Protein AF-A0A534NRK2-F1 (afdb_monomer_lite)

pLDDT: mean 84.27, std 19.57, range [35.06, 98.38]

Foldseek 3Di:
DPPDDDDDDDPDPPPPPPDPDPPDPDDDQDAAEFEDDPQFGWDADVLDPVRTDGDGNQVVVVVVVVVVVPRPHHHYHDVCVVVVHDGPCVSVVD

Secondary structure (DSSP, 8-state):
--TT-------------------S--PPPP--EEEEETTEEEEEETTEEEEEEEEES-HHHHHHHHHHTT-S--EEEEHHHHTTS---HHHHT-

Radius of gyration: 20.59 Å; chains: 1; bounding box: 37×54×33 Å

Sequence (94 aa):
MPPGEERAGRRGVAQEVSGPAWSGRVIPLLYPAIDLLEGRAVRLHKGDRQSARMYSEDPAAQARAFVQQGAQALHVVDLDAAFGGRRQIDLIGR

Structure (mmCIF, N/CA/C/O backbone):
data_AF-A0A534NRK2-F1
#
_entry.id   AF-A0A534NRK2-F1
#
loop_
_atom_site.group_PDB
_atom_site.id
_atom_site.type_symbol
_atom_site.label_atom_id
_atom_site.label_alt_id
_atom_site.label_comp_id
_atom_site.label_asym_id
_atom_site.label_entity_id
_atom_site.label_seq_id
_atom_site.pdbx_PDB_ins_code
_atom_site.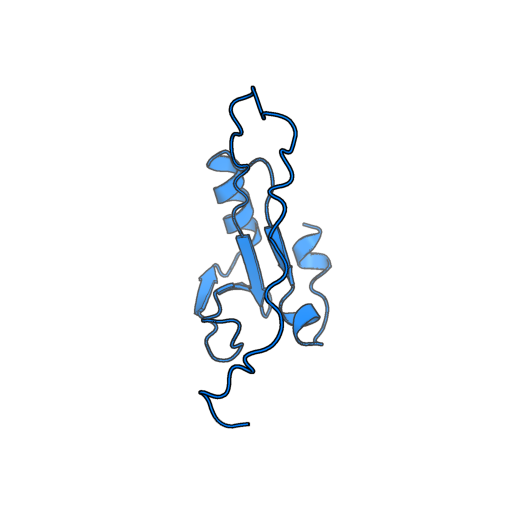Cartn_x
_atom_site.Cartn_y
_atom_site.Cartn_z
_atom_site.occupancy
_atom_site.B_iso_or_equiv
_atom_site.auth_seq_id
_atom_site.auth_comp_id
_atom_site.auth_asym_id
_atom_site.auth_atom_id
_atom_site.pdbx_PDB_model_num
ATOM 1 N N . MET A 1 1 ? 22.233 23.374 -15.656 1.00 39.84 1 MET A N 1
ATOM 2 C CA . MET A 1 1 ? 22.495 24.169 -14.442 1.00 39.84 1 MET A CA 1
ATOM 3 C C . MET A 1 1 ? 23.004 23.228 -13.365 1.00 39.84 1 MET A C 1
ATOM 5 O O . MET A 1 1 ? 22.295 22.269 -13.076 1.00 39.84 1 MET A O 1
ATOM 9 N N . PRO A 1 2 ? 24.232 23.413 -12.859 1.00 35.06 2 PRO A N 1
ATOM 10 C CA . PRO A 1 2 ? 24.731 22.659 -11.715 1.00 35.06 2 PRO A CA 1
ATOM 11 C C . PRO A 1 2 ? 24.020 23.102 -10.417 1.00 35.06 2 PRO A C 1
ATOM 13 O O . PRO A 1 2 ? 23.351 24.140 -10.408 1.00 35.06 2 PRO A O 1
ATOM 16 N N . PRO A 1 3 ? 24.129 22.332 -9.322 1.00 38.56 3 PRO A N 1
ATOM 17 C CA . PRO A 1 3 ? 23.536 22.696 -8.039 1.00 38.56 3 PRO A CA 1
ATOM 18 C C . PRO A 1 3 ? 24.232 23.957 -7.505 1.00 38.56 3 PRO A C 1
ATOM 20 O O . PRO A 1 3 ? 25.443 23.931 -7.297 1.00 38.56 3 PRO A O 1
ATOM 23 N N . GLY A 1 4 ? 23.490 25.052 -7.306 1.00 56.78 4 GLY A N 1
ATOM 24 C CA . GLY A 1 4 ? 24.019 26.285 -6.699 1.00 56.78 4 GLY A CA 1
ATOM 25 C C . GLY A 1 4 ? 23.681 27.610 -7.392 1.00 56.78 4 GLY A C 1
ATOM 26 O O . GLY A 1 4 ? 24.117 28.649 -6.911 1.00 56.78 4 GLY A O 1
ATOM 27 N N . GLU A 1 5 ? 22.905 27.622 -8.478 1.00 47.62 5 GLU A N 1
ATOM 28 C CA . GLU A 1 5 ? 22.525 28.872 -9.157 1.00 47.62 5 GLU A CA 1
ATOM 29 C C . GLU A 1 5 ? 21.054 29.231 -8.887 1.00 47.62 5 GLU A C 1
ATOM 31 O O . GLU A 1 5 ? 20.160 28.935 -9.681 1.00 47.62 5 GLU A O 1
ATOM 36 N N . GLU A 1 6 ? 20.789 29.863 -7.741 1.00 48.41 6 GLU A N 1
ATOM 37 C CA . GLU A 1 6 ? 19.505 30.518 -7.482 1.00 48.41 6 GLU A CA 1
ATOM 38 C C . GLU A 1 6 ? 19.563 31.954 -8.022 1.00 48.41 6 GLU A C 1
ATOM 40 O O . GLU A 1 6 ? 20.386 32.775 -7.611 1.00 48.41 6 GLU A O 1
ATOM 45 N N . ARG A 1 7 ? 18.710 32.261 -9.005 1.00 50.88 7 ARG A N 1
ATOM 46 C CA . ARG A 1 7 ? 18.642 33.593 -9.615 1.00 50.88 7 ARG A CA 1
ATOM 47 C C . ARG A 1 7 ? 18.043 34.584 -8.620 1.00 50.88 7 ARG A C 1
ATOM 49 O O . ARG A 1 7 ? 16.841 34.572 -8.369 1.00 50.88 7 ARG A O 1
ATOM 56 N N . ALA A 1 8 ? 18.871 35.501 -8.130 1.00 51.38 8 ALA A N 1
ATOM 57 C CA . ALA A 1 8 ? 18.413 36.706 -7.453 1.00 51.38 8 ALA A CA 1
ATOM 58 C C . ALA A 1 8 ? 17.499 37.510 -8.395 1.00 51.38 8 ALA A C 1
ATOM 60 O O . ALA A 1 8 ? 17.956 38.051 -9.403 1.00 51.38 8 ALA A O 1
ATOM 61 N N . GLY A 1 9 ? 16.200 37.588 -8.094 1.00 49.00 9 GLY A N 1
ATOM 62 C CA . GLY A 1 9 ? 15.298 38.355 -8.951 1.00 49.00 9 GLY A CA 1
ATOM 63 C C . GLY A 1 9 ? 13.817 38.263 -8.624 1.00 49.00 9 GLY A C 1
ATOM 64 O O . GLY A 1 9 ? 13.070 37.689 -9.409 1.00 49.00 9 GLY A O 1
ATOM 65 N N . ARG A 1 10 ? 13.409 38.892 -7.511 1.00 49.34 10 ARG A N 1
ATOM 66 C CA . ARG A 1 10 ? 12.231 39.780 -7.351 1.00 49.34 10 ARG A CA 1
ATOM 67 C C . ARG A 1 10 ? 11.857 39.848 -5.870 1.00 49.34 10 ARG A C 1
ATOM 69 O O . ARG A 1 10 ? 11.225 38.944 -5.338 1.00 49.34 10 ARG A O 1
ATOM 76 N N . ARG A 1 11 ? 12.218 40.952 -5.204 1.00 47.78 11 ARG A N 1
ATOM 77 C CA . ARG A 1 11 ? 11.623 41.334 -3.914 1.00 47.78 11 ARG A CA 1
ATOM 78 C C . ARG A 1 11 ? 10.168 41.735 -4.165 1.00 47.78 11 ARG A C 1
ATOM 80 O O . ARG A 1 11 ? 9.868 42.910 -4.338 1.00 47.78 11 ARG A O 1
ATOM 87 N N . GLY A 1 12 ? 9.289 40.742 -4.261 1.00 43.06 12 GLY A N 1
ATOM 88 C CA . GLY A 1 12 ? 7.865 40.933 -4.040 1.00 43.06 12 GLY A CA 1
ATOM 89 C C . GLY A 1 12 ? 7.651 41.038 -2.538 1.00 43.06 12 GLY A C 1
ATOM 90 O O . GLY A 1 12 ? 8.080 40.158 -1.797 1.00 43.06 12 GLY A O 1
ATOM 91 N N . VAL A 1 13 ? 7.047 42.132 -2.085 1.00 50.34 13 VAL A N 1
ATOM 92 C CA . VAL A 1 13 ? 6.532 42.242 -0.720 1.00 50.34 13 VAL A CA 1
ATOM 93 C C . VAL A 1 13 ? 5.538 41.095 -0.552 1.00 50.34 13 VAL A C 1
ATOM 95 O O . VAL A 1 13 ? 4.500 41.089 -1.212 1.00 50.34 13 VAL A O 1
ATOM 98 N N . ALA A 1 14 ? 5.882 40.092 0.256 1.00 49.25 14 ALA A N 1
ATOM 99 C CA . ALA A 1 14 ? 4.937 39.061 0.646 1.00 49.25 14 ALA A CA 1
ATOM 100 C C . ALA A 1 14 ? 3.854 39.757 1.474 1.00 49.25 14 ALA A C 1
ATOM 102 O O . ALA A 1 14 ? 4.064 40.084 2.638 1.00 49.25 14 ALA A O 1
ATOM 103 N N . GLN A 1 15 ? 2.727 40.072 0.840 1.00 52.50 15 GLN A N 1
ATOM 104 C CA . GLN A 1 15 ? 1.530 40.436 1.575 1.00 52.50 15 GLN A CA 1
ATOM 105 C C . GLN A 1 15 ? 1.068 39.170 2.288 1.00 52.50 15 GLN A C 1
ATOM 107 O O . GLN A 1 15 ? 0.656 38.201 1.651 1.00 52.50 15 GLN A O 1
ATOM 112 N N . GLU A 1 16 ? 1.212 39.167 3.608 1.00 51.47 16 GLU A N 1
ATOM 113 C CA . GLU A 1 16 ? 0.624 38.159 4.474 1.00 51.47 16 GLU A CA 1
ATOM 114 C C . GLU A 1 16 ? -0.894 38.235 4.297 1.00 51.47 16 GLU A C 1
ATOM 116 O O . GLU A 1 16 ? -1.560 39.151 4.778 1.00 51.47 16 GLU A O 1
ATOM 121 N N . VAL A 1 17 ? -1.437 37.306 3.512 1.00 59.22 17 VAL A N 1
ATOM 122 C CA . VAL A 1 17 ? -2.879 37.110 3.421 1.00 59.22 17 VAL A CA 1
ATOM 123 C C . VAL A 1 17 ? -3.332 36.532 4.754 1.00 59.22 17 VAL A C 1
ATOM 125 O O . VAL A 1 17 ? -3.146 35.348 5.031 1.00 59.22 17 VAL A O 1
ATOM 128 N N . SER A 1 18 ? -3.912 37.385 5.595 1.00 56.41 18 SER A N 1
ATOM 129 C CA . SER A 1 18 ? -4.634 36.985 6.796 1.00 56.41 18 SER A CA 1
ATOM 130 C C . SER A 1 18 ? -5.859 36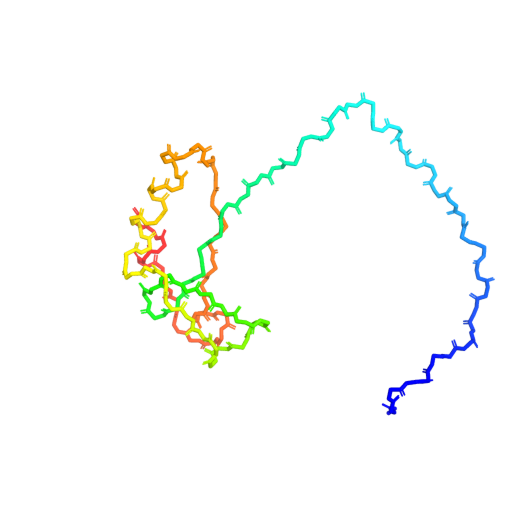.163 6.384 1.00 56.41 18 SER A C 1
ATOM 132 O O . SER A 1 18 ? -6.958 36.672 6.173 1.00 56.41 18 SER A O 1
ATOM 134 N N . GLY A 1 19 ? -5.647 34.857 6.207 1.00 61.78 19 GLY A N 1
ATOM 135 C CA . GLY A 1 19 ? -6.725 33.887 6.068 1.00 61.78 19 GLY A CA 1
ATOM 136 C C . GLY A 1 19 ? -7.593 33.867 7.332 1.00 61.78 19 GLY A C 1
ATOM 137 O O . GLY A 1 19 ? -7.131 34.281 8.399 1.00 61.78 19 GLY A O 1
ATOM 138 N N . PRO A 1 20 ? -8.854 33.408 7.240 1.00 54.69 20 PRO A N 1
ATOM 139 C CA . PRO A 1 20 ? -9.751 33.387 8.387 1.00 54.69 20 PRO A CA 1
ATOM 140 C C . PRO A 1 20 ? -9.093 32.631 9.543 1.00 54.69 20 PRO A C 1
ATOM 142 O O . PRO A 1 20 ? -8.532 31.554 9.346 1.00 54.69 20 PRO A O 1
ATOM 145 N N . ALA A 1 21 ? -9.146 33.210 10.744 1.00 62.53 21 ALA A N 1
ATOM 146 C CA . ALA A 1 21 ? -8.687 32.558 11.959 1.00 62.53 21 ALA A CA 1
ATOM 147 C C . ALA A 1 21 ? -9.451 31.237 12.111 1.00 62.53 21 ALA A C 1
ATOM 149 O O . ALA A 1 21 ? -10.654 31.234 12.373 1.00 62.53 21 ALA A O 1
ATOM 150 N N . TRP A 1 22 ? -8.762 30.114 11.904 1.00 64.31 22 TRP A N 1
ATOM 151 C CA . TRP A 1 22 ? -9.302 28.783 12.154 1.00 64.31 22 TRP A CA 1
ATOM 152 C C . TRP A 1 22 ? -9.505 28.659 13.669 1.00 64.31 22 TRP A C 1
ATOM 154 O O . TRP A 1 22 ? -8.605 28.266 14.401 1.00 64.31 22 TRP A O 1
ATOM 164 N N . SER A 1 23 ? -10.675 29.074 14.158 1.00 67.06 23 SER A N 1
ATOM 165 C CA . SER A 1 23 ? -11.029 29.086 15.585 1.00 67.06 23 SER A CA 1
ATOM 166 C C . SER A 1 23 ? -11.438 27.707 16.118 1.00 67.06 23 SER A C 1
ATOM 168 O O . SER A 1 23 ? -11.719 27.556 17.305 1.00 67.06 23 SER A O 1
ATOM 170 N N . GLY A 1 24 ? -11.451 26.687 15.258 1.00 72.06 24 GLY A N 1
ATOM 171 C CA . GLY A 1 24 ? -11.660 25.292 15.627 1.00 72.06 24 GLY A CA 1
ATOM 172 C C . GLY A 1 24 ? -10.341 24.531 15.726 1.00 72.06 24 GLY A C 1
ATOM 173 O O . GLY A 1 24 ? -9.422 24.743 14.936 1.00 72.06 24 GLY A O 1
ATOM 174 N N . ARG A 1 25 ? -10.258 23.589 16.670 1.00 79.31 25 ARG A N 1
ATOM 175 C CA . ARG A 1 25 ? -9.162 22.615 16.725 1.00 79.31 25 ARG A CA 1
ATOM 176 C C . ARG A 1 25 ? -9.162 21.805 15.425 1.00 79.31 25 ARG A C 1
ATOM 178 O O . ARG A 1 25 ? -10.017 20.943 15.241 1.00 79.31 25 ARG A O 1
ATOM 185 N N . VAL A 1 26 ? -8.205 22.065 14.537 1.00 81.00 26 VAL A N 1
ATOM 186 C CA . VAL A 1 26 ? -7.959 21.208 13.372 1.00 81.00 26 VAL A CA 1
ATOM 187 C C . VAL A 1 26 ? -7.373 19.900 13.887 1.00 81.00 26 VAL A C 1
ATOM 189 O O . VAL A 1 26 ? -6.261 19.872 14.413 1.00 81.00 26 VAL A O 1
ATOM 192 N N . ILE A 1 27 ? -8.140 18.818 13.780 1.00 84.12 27 ILE A N 1
ATOM 193 C CA . ILE A 1 27 ? -7.645 17.473 14.065 1.00 84.12 27 ILE A CA 1
ATOM 194 C C . ILE A 1 27 ? -7.238 16.848 12.725 1.00 84.12 27 ILE A C 1
ATOM 196 O O . ILE A 1 27 ? -8.077 16.779 11.824 1.00 84.12 27 ILE A O 1
ATOM 200 N N . PRO A 1 28 ? -5.973 16.421 12.555 1.00 85.50 28 PRO A N 1
ATOM 201 C CA . PRO A 1 28 ? -5.542 15.772 11.325 1.00 85.50 28 PRO A CA 1
ATOM 202 C C . PRO A 1 28 ? -6.247 14.422 11.157 1.00 85.50 28 PRO A C 1
ATOM 204 O O . PRO A 1 28 ? -6.331 13.631 12.096 1.00 85.50 28 PRO A O 1
ATOM 207 N N . LEU A 1 29 ? -6.721 14.149 9.941 1.00 89.69 29 LEU A N 1
ATOM 208 C CA . LEU A 1 29 ? -7.211 12.828 9.554 1.00 89.69 29 LEU A CA 1
ATOM 209 C C . LEU A 1 29 ? -6.016 11.947 9.180 1.00 89.69 29 LEU A C 1
ATOM 211 O O . LEU A 1 29 ? -5.202 12.325 8.336 1.00 89.69 29 LEU A O 1
ATOM 215 N N . LEU A 1 30 ? -5.902 10.783 9.821 1.00 91.31 30 LEU A N 1
ATOM 216 C CA . LEU A 1 30 ? -4.856 9.803 9.538 1.00 91.31 30 LEU A CA 1
ATOM 217 C C . LEU A 1 30 ? -5.400 8.709 8.618 1.00 91.31 30 LEU A C 1
ATOM 219 O O . LEU A 1 30 ? -6.409 8.078 8.924 1.00 91.31 30 LEU A O 1
ATOM 223 N N . TYR A 1 31 ? -4.670 8.450 7.534 1.00 96.19 31 TYR A N 1
ATOM 224 C CA . TYR A 1 31 ? -4.972 7.392 6.574 1.00 96.19 31 TYR A CA 1
ATOM 225 C C . TYR A 1 31 ? -3.789 6.425 6.497 1.00 96.19 31 TYR A C 1
ATOM 227 O O . TYR A 1 31 ? -2.759 6.770 5.911 1.00 96.19 31 TYR A O 1
ATOM 235 N N . PRO A 1 32 ? -3.891 5.222 7.086 1.00 96.75 32 PRO A N 1
ATOM 236 C CA . PRO A 1 32 ? -2.905 4.178 6.856 1.00 96.75 32 PRO A CA 1
ATOM 237 C C . PRO A 1 32 ? -2.806 3.862 5.362 1.00 96.75 32 PRO A C 1
ATOM 239 O O . PRO A 1 32 ? -3.822 3.799 4.665 1.00 96.75 32 PRO A O 1
ATOM 242 N N . ALA A 1 33 ? -1.578 3.679 4.880 1.00 97.38 33 ALA A N 1
ATOM 243 C CA . ALA A 1 33 ? -1.305 3.453 3.467 1.00 97.38 33 ALA A CA 1
ATOM 244 C C . ALA A 1 33 ? -0.956 1.989 3.179 1.00 97.38 33 ALA A C 1
ATOM 246 O O . ALA A 1 33 ? -0.178 1.383 3.922 1.00 97.38 33 ALA A O 1
ATOM 247 N N . ILE A 1 34 ? -1.497 1.454 2.085 1.00 98.12 34 ILE A N 1
ATOM 248 C CA . ILE A 1 34 ? -1.127 0.154 1.517 1.00 98.12 34 ILE A CA 1
ATOM 249 C C . ILE A 1 34 ? -0.714 0.383 0.063 1.00 98.12 34 ILE A C 1
ATOM 251 O O . ILE A 1 34 ? -1.552 0.677 -0.789 1.00 98.12 34 ILE A O 1
ATOM 255 N N . ASP A 1 35 ? 0.579 0.223 -0.210 1.00 98.25 35 ASP A N 1
ATOM 256 C CA . ASP A 1 35 ? 1.123 0.281 -1.564 1.00 98.25 35 ASP A CA 1
ATOM 257 C C . ASP A 1 35 ? 1.142 -1.147 -2.143 1.00 98.25 35 ASP A C 1
ATOM 259 O O . ASP A 1 35 ? 1.757 -2.046 -1.564 1.00 98.25 35 ASP A O 1
ATOM 263 N N . LE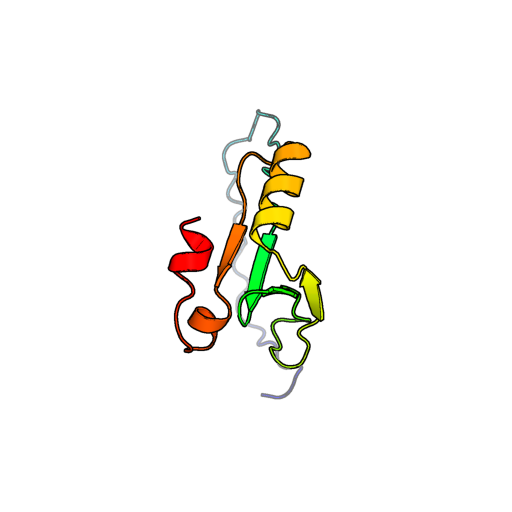U A 1 36 ? 0.442 -1.375 -3.255 1.00 98.25 36 LEU A N 1
ATOM 264 C CA . LEU A 1 36 ? 0.260 -2.687 -3.879 1.00 98.25 36 LEU A CA 1
ATOM 265 C C . LEU A 1 36 ? 1.230 -2.881 -5.040 1.00 98.25 36 LEU A C 1
ATOM 267 O O . LEU A 1 36 ? 1.148 -2.167 -6.037 1.00 98.25 36 LEU A O 1
ATOM 271 N N . LEU A 1 37 ? 2.087 -3.892 -4.952 1.00 98.06 37 LEU A N 1
ATOM 272 C CA . LEU A 1 37 ? 3.015 -4.273 -6.014 1.00 98.06 37 LEU A CA 1
ATOM 273 C C . LEU A 1 37 ? 3.002 -5.790 -6.179 1.00 98.06 37 LEU A C 1
ATOM 275 O O . LEU A 1 37 ? 3.305 -6.522 -5.236 1.00 98.06 37 LEU A O 1
ATOM 279 N N . GLU A 1 38 ? 2.658 -6.262 -7.373 1.00 96.62 38 GLU A N 1
ATOM 280 C CA . GLU A 1 38 ? 2.594 -7.678 -7.736 1.00 96.62 38 GLU A CA 1
ATOM 281 C C . GLU A 1 38 ? 1.748 -8.492 -6.744 1.00 96.62 38 GLU A C 1
ATOM 283 O O . GLU A 1 38 ? 2.163 -9.542 -6.253 1.00 96.62 38 GLU A O 1
ATOM 288 N N . GLY A 1 39 ? 0.570 -7.965 -6.395 1.00 96.81 39 GLY A N 1
ATOM 289 C CA . GLY A 1 39 ? -0.378 -8.587 -5.470 1.00 96.81 39 GLY A CA 1
ATOM 290 C C . GLY A 1 39 ? -0.019 -8.483 -3.984 1.00 96.81 39 GLY A C 1
ATOM 291 O O . GLY A 1 39 ? -0.733 -9.044 -3.157 1.00 96.81 39 GLY A O 1
ATOM 292 N N . ARG A 1 40 ? 1.066 -7.786 -3.625 1.00 97.94 40 ARG A N 1
ATOM 293 C CA . ARG A 1 40 ? 1.613 -7.740 -2.258 1.00 97.94 40 ARG A CA 1
ATOM 294 C C . ARG A 1 40 ? 1.634 -6.320 -1.708 1.00 97.94 40 ARG A C 1
ATOM 296 O O . ARG A 1 40 ? 1.738 -5.359 -2.466 1.00 97.94 40 ARG A O 1
ATOM 303 N N . ALA A 1 41 ? 1.590 -6.192 -0.383 1.00 98.12 41 ALA A N 1
ATOM 304 C CA . ALA A 1 41 ? 1.759 -4.911 0.292 1.00 98.12 41 ALA A CA 1
ATOM 305 C C . ALA A 1 41 ? 3.255 -4.632 0.468 1.00 98.12 41 ALA A C 1
ATOM 307 O O . ALA A 1 41 ? 3.972 -5.413 1.109 1.00 98.12 41 ALA A O 1
ATOM 308 N N . VAL A 1 42 ? 3.730 -3.523 -0.092 1.00 98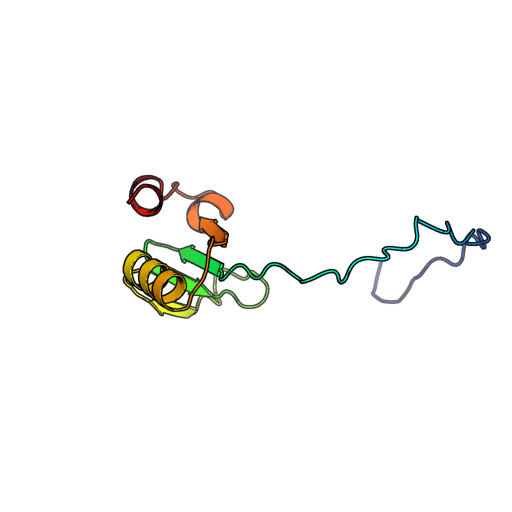.38 42 VAL A N 1
ATOM 309 C CA . VAL A 1 42 ? 5.149 -3.157 -0.103 1.00 98.38 42 VAL A CA 1
ATOM 310 C C . VAL A 1 42 ? 5.383 -1.743 0.425 1.00 98.38 42 VAL A C 1
ATOM 312 O O . VAL A 1 42 ? 4.454 -0.978 0.662 1.00 98.38 42 VAL A O 1
ATOM 315 N N . ARG A 1 43 ? 6.655 -1.381 0.588 1.00 98.12 43 ARG A N 1
ATOM 316 C CA . ARG A 1 43 ? 7.107 0.006 0.704 1.00 98.12 43 ARG A CA 1
ATOM 317 C C . ARG A 1 43 ? 8.274 0.231 -0.242 1.00 98.12 43 ARG A C 1
ATOM 319 O O . ARG A 1 43 ? 9.186 -0.592 -0.295 1.00 98.12 43 ARG A O 1
ATOM 326 N N . LEU A 1 44 ? 8.263 1.366 -0.931 1.00 97.88 44 LEU A N 1
ATOM 327 C CA . LEU A 1 44 ? 9.391 1.838 -1.731 1.00 97.88 44 LEU A CA 1
ATOM 328 C C . LEU A 1 44 ? 10.196 2.873 -0.940 1.00 97.88 44 LEU A C 1
ATOM 330 O O . LEU A 1 44 ? 9.628 3.735 -0.265 1.00 97.88 44 LEU A O 1
ATOM 334 N N . HIS A 1 45 ? 11.517 2.847 -1.065 1.00 97.31 45 HIS A N 1
ATOM 335 C CA . HIS A 1 45 ? 12.371 3.944 -0.633 1.00 97.31 45 HIS A CA 1
ATOM 336 C C . HIS A 1 45 ? 12.397 5.024 -1.721 1.00 97.31 45 HIS A C 1
ATOM 338 O O . HIS A 1 45 ? 12.830 4.784 -2.845 1.00 97.31 45 HIS A O 1
ATOM 344 N N . LYS A 1 46 ? 11.910 6.227 -1.391 1.00 95.88 46 LYS A N 1
ATOM 345 C CA . LYS A 1 46 ? 11.850 7.384 -2.310 1.00 95.88 46 LYS A CA 1
ATOM 346 C C . LYS A 1 46 ? 11.184 7.080 -3.666 1.00 95.88 46 LYS A C 1
ATOM 348 O O . LYS A 1 46 ? 11.535 7.683 -4.673 1.00 95.88 46 LYS A O 1
ATOM 353 N N . GLY A 1 47 ? 10.226 6.150 -3.688 1.00 95.25 47 GLY A N 1
ATOM 354 C CA . GLY A 1 47 ? 9.495 5.770 -4.901 1.00 95.25 47 GLY A CA 1
ATOM 355 C C . GLY A 1 47 ? 10.265 4.875 -5.878 1.00 95.25 47 GLY A C 1
ATO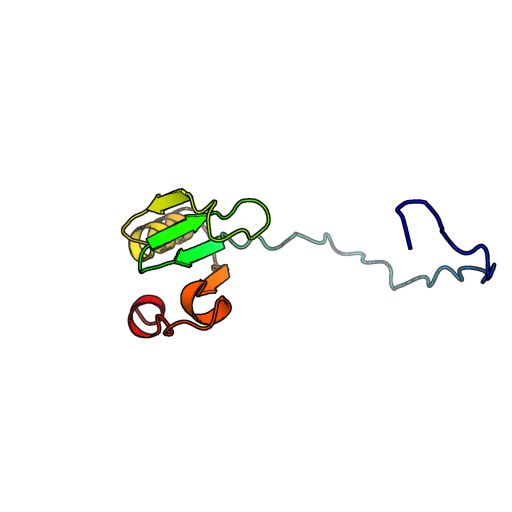M 356 O O . GLY A 1 47 ? 9.743 4.573 -6.947 1.00 95.25 47 GLY A O 1
ATOM 357 N N . ASP A 1 48 ? 11.473 4.420 -5.534 1.00 96.94 48 ASP A N 1
ATOM 358 C CA . ASP A 1 48 ? 12.235 3.508 -6.386 1.00 96.94 48 ASP A CA 1
ATOM 359 C C . ASP A 1 48 ? 11.634 2.093 -6.349 1.00 96.94 48 ASP A C 1
ATOM 361 O O . ASP A 1 48 ? 11.648 1.435 -5.305 1.00 96.94 48 ASP A O 1
ATOM 365 N N . ARG A 1 49 ? 11.141 1.599 -7.493 1.00 95.94 49 ARG A N 1
ATOM 366 C CA . ARG A 1 49 ? 10.567 0.248 -7.623 1.00 95.94 49 ARG A CA 1
ATOM 367 C C . ARG A 1 49 ? 11.564 -0.843 -7.224 1.00 95.94 49 ARG A C 1
ATOM 369 O O . ARG A 1 49 ? 11.155 -1.836 -6.631 1.00 95.94 49 ARG A O 1
ATOM 376 N N . GLN A 1 50 ? 12.855 -0.669 -7.514 1.00 97.00 50 GLN A N 1
ATOM 377 C CA . GLN A 1 50 ? 13.877 -1.677 -7.197 1.00 97.00 50 GLN A CA 1
ATOM 378 C C . GLN A 1 50 ? 14.134 -1.799 -5.692 1.00 97.00 50 GLN A C 1
ATOM 380 O O . GLN A 1 50 ? 14.616 -2.826 -5.222 1.00 97.00 50 GLN A O 1
ATOM 385 N N . SER A 1 51 ? 13.757 -0.778 -4.923 1.00 97.69 51 SER A N 1
ATOM 386 C CA . SER A 1 51 ? 13.886 -0.760 -3.466 1.00 97.69 51 SER A CA 1
ATOM 387 C C . SER A 1 51 ? 12.699 -1.389 -2.726 1.00 97.69 51 SER A C 1
ATOM 389 O O . SER A 1 51 ? 12.615 -1.280 -1.500 1.00 97.69 51 SER A O 1
ATOM 391 N N . ALA A 1 52 ? 11.759 -2.007 -3.449 1.00 97.31 52 ALA A N 1
ATOM 392 C CA . ALA A 1 52 ? 10.544 -2.552 -2.867 1.00 97.31 52 ALA A CA 1
ATOM 393 C C . ALA A 1 52 ? 10.849 -3.564 -1.756 1.00 97.31 52 ALA A C 1
ATOM 395 O O . ALA A 1 52 ? 11.464 -4.608 -1.974 1.00 97.31 52 ALA A O 1
ATOM 396 N N . ARG A 1 53 ? 10.346 -3.271 -0.556 1.00 97.81 53 ARG A N 1
ATOM 397 C CA . ARG A 1 53 ? 10.331 -4.203 0.570 1.00 97.81 53 ARG A CA 1
ATOM 398 C C . ARG A 1 53 ? 8.911 -4.685 0.802 1.00 97.81 53 ARG A C 1
ATOM 400 O O . ARG A 1 53 ? 8.016 -3.865 0.981 1.00 97.81 53 ARG A O 1
ATOM 407 N N . MET A 1 54 ? 8.717 -5.999 0.841 1.00 97.81 54 MET A N 1
ATOM 408 C CA . MET A 1 54 ? 7.430 -6.609 1.173 1.00 97.81 54 MET A CA 1
ATOM 409 C C . MET A 1 54 ? 7.164 -6.540 2.683 1.00 97.81 54 MET A C 1
ATOM 411 O O . MET A 1 54 ? 8.063 -6.774 3.492 1.00 97.81 54 MET A O 1
ATOM 415 N N . TYR A 1 55 ? 5.931 -6.179 3.036 1.00 96.00 55 TYR A N 1
ATOM 416 C CA . TYR A 1 55 ? 5.423 -6.105 4.410 1.00 96.00 55 TYR A CA 1
ATOM 417 C C . TYR A 1 55 ? 4.329 -7.141 4.677 1.00 96.00 55 TYR A C 1
ATOM 419 O O . TYR A 1 55 ? 4.217 -7.619 5.802 1.00 96.00 55 TYR A O 1
ATOM 427 N N . SER A 1 56 ? 3.530 -7.485 3.664 1.00 96.50 56 SER A N 1
ATOM 428 C CA . SER A 1 56 ? 2.515 -8.535 3.753 1.00 96.50 56 SER A CA 1
ATOM 429 C C . SER A 1 56 ? 2.259 -9.159 2.382 1.00 96.50 56 SER A C 1
ATOM 431 O O . SER A 1 56 ? 2.229 -8.459 1.366 1.00 96.50 56 SER A O 1
ATOM 433 N N . GLU A 1 57 ? 2.029 -10.469 2.371 1.00 97.38 57 GLU A N 1
ATOM 434 C CA . GLU A 1 57 ? 1.539 -11.215 1.205 1.00 97.38 57 GLU A CA 1
ATOM 435 C C . GLU A 1 57 ? 0.009 -11.169 1.075 1.00 97.38 57 GLU A C 1
ATOM 437 O O . GLU A 1 57 ? -0.516 -11.440 0.001 1.00 97.38 57 GLU A O 1
ATOM 442 N N . ASP A 1 58 ? -0.703 -10.779 2.140 1.00 96.56 58 ASP A N 1
ATOM 443 C CA . ASP A 1 58 ? -2.154 -10.568 2.145 1.00 96.56 58 ASP A CA 1
ATOM 444 C C . ASP A 1 58 ? -2.466 -9.090 2.462 1.00 96.56 58 ASP A C 1
ATOM 446 O O . ASP A 1 58 ? -2.580 -8.693 3.633 1.00 96.56 58 ASP A O 1
ATOM 450 N N . PRO A 1 59 ? -2.593 -8.235 1.429 1.00 96.88 59 PRO A N 1
ATOM 451 C CA . PRO A 1 59 ? -2.987 -6.841 1.601 1.00 96.88 59 PRO A CA 1
ATOM 452 C C . PRO A 1 59 ? -4.381 -6.677 2.214 1.00 96.88 59 PRO A C 1
ATOM 454 O O . PRO A 1 59 ? -4.619 -5.709 2.935 1.00 96.88 59 PRO A O 1
ATOM 457 N N . ALA A 1 60 ? -5.294 -7.626 1.985 1.00 95.56 60 ALA A N 1
ATOM 458 C CA . ALA A 1 60 ? -6.635 -7.573 2.552 1.00 95.56 60 ALA A CA 1
ATOM 459 C C . ALA A 1 60 ? -6.603 -7.844 4.065 1.00 95.56 60 ALA A C 1
ATOM 461 O O . ALA A 1 60 ? -7.316 -7.189 4.826 1.00 95.56 60 ALA A O 1
ATOM 462 N N . ALA A 1 61 ? -5.738 -8.748 4.539 1.00 95.88 61 ALA A N 1
ATOM 463 C CA . ALA A 1 61 ? -5.494 -8.917 5.974 1.00 95.88 61 ALA A CA 1
ATOM 464 C C . ALA A 1 61 ? -4.889 -7.657 6.597 1.00 95.88 61 ALA A C 1
ATOM 466 O O . ALA A 1 61 ? -5.334 -7.241 7.667 1.00 95.88 61 ALA A O 1
ATOM 467 N N . GLN A 1 62 ? -3.939 -7.011 5.914 1.00 96.81 62 GLN A N 1
ATOM 468 C CA . GLN A 1 62 ? -3.362 -5.745 6.370 1.00 96.81 62 GLN A CA 1
ATOM 469 C C . GLN A 1 62 ? -4.428 -4.640 6.471 1.00 96.81 62 GLN A C 1
ATOM 471 O O . GLN A 1 62 ? -4.475 -3.915 7.465 1.00 96.81 62 GLN A O 1
ATOM 476 N N . ALA A 1 63 ? -5.321 -4.540 5.481 1.00 96.38 63 ALA A N 1
ATOM 477 C CA . ALA A 1 63 ? -6.446 -3.609 5.494 1.00 96.38 63 ALA A CA 1
ATOM 478 C C . ALA A 1 63 ? -7.385 -3.872 6.682 1.00 96.38 63 ALA A C 1
ATOM 480 O O . ALA A 1 63 ? -7.697 -2.951 7.440 1.00 96.38 63 ALA A O 1
ATOM 481 N N . ARG A 1 64 ? -7.770 -5.138 6.906 1.00 96.56 64 ARG A N 1
ATOM 482 C CA . ARG A 1 64 ? -8.583 -5.548 8.064 1.00 96.56 64 ARG A CA 1
ATOM 483 C C . ARG A 1 64 ? -7.913 -5.186 9.390 1.00 96.56 64 ARG A C 1
ATOM 485 O O . ARG A 1 64 ? -8.592 -4.697 10.288 1.00 96.56 64 ARG A O 1
ATOM 492 N N . ALA A 1 65 ? -6.598 -5.371 9.507 1.00 97.06 65 ALA A N 1
ATOM 493 C CA . ALA A 1 65 ? -5.851 -5.017 10.711 1.00 97.06 65 ALA A CA 1
ATOM 494 C C . ALA A 1 65 ? -5.882 -3.505 10.995 1.00 97.06 65 ALA A C 1
ATOM 496 O O . ALA A 1 65 ? -6.053 -3.106 12.145 1.00 97.06 65 ALA A O 1
ATOM 497 N N . PHE A 1 66 ? -5.779 -2.653 9.969 1.00 96.94 66 PHE A N 1
ATOM 498 C CA . PHE A 1 66 ? -5.925 -1.206 10.149 1.00 96.94 66 PHE A CA 1
ATOM 499 C C . PHE A 1 66 ? -7.339 -0.810 10.577 1.00 96.94 66 PHE A C 1
ATOM 501 O O . PHE A 1 66 ? -7.492 0.013 11.479 1.00 96.94 66 PHE A O 1
ATOM 508 N N . VAL A 1 67 ? -8.371 -1.423 9.991 1.00 96.38 67 VAL A N 1
ATOM 509 C CA . VAL A 1 67 ? -9.765 -1.197 10.407 1.00 96.38 67 VAL A CA 1
ATOM 510 C C . VAL A 1 67 ? -9.968 -1.605 11.871 1.00 96.38 67 VAL A C 1
ATOM 512 O O . VAL A 1 67 ? -10.542 -0.843 12.644 1.00 96.38 67 VAL A O 1
ATOM 515 N N . GLN A 1 68 ? -9.430 -2.756 12.290 1.00 97.88 68 GLN A N 1
ATOM 516 C CA . GLN A 1 68 ? -9.476 -3.211 13.688 1.00 97.88 68 GLN A CA 1
ATOM 517 C C . GLN A 1 68 ? -8.765 -2.254 14.660 1.00 97.88 68 GLN A C 1
ATOM 519 O O . GLN A 1 68 ? -9.143 -2.178 15.825 1.00 97.88 68 GLN A O 1
ATOM 524 N N . GLN A 1 69 ? -7.770 -1.501 14.188 1.00 96.94 69 GLN A N 1
ATOM 525 C CA . GLN A 1 69 ? -7.066 -0.471 14.961 1.00 96.94 69 GLN A CA 1
ATOM 526 C C . GLN A 1 69 ? -7.775 0.897 14.943 1.00 96.94 69 GLN A C 1
ATOM 528 O O . GLN A 1 69 ? -7.276 1.851 15.535 1.00 96.94 69 GLN A O 1
ATOM 533 N N . GLY A 1 70 ? -8.938 1.004 14.291 1.00 96.44 70 GLY A N 1
ATOM 534 C CA . GLY A 1 70 ? -9.766 2.211 14.273 1.00 96.44 70 GLY A CA 1
ATOM 535 C C . GLY A 1 70 ? -9.605 3.093 13.033 1.00 96.44 70 GLY A C 1
ATOM 536 O O . GLY A 1 70 ? -10.119 4.212 13.018 1.00 96.44 70 GLY A O 1
ATOM 537 N N . ALA A 1 71 ? -8.917 2.624 11.986 1.00 96.62 71 ALA A N 1
ATOM 538 C CA . ALA A 1 71 ? -8.852 3.355 10.725 1.00 96.62 71 ALA A CA 1
ATOM 539 C C . ALA A 1 71 ? -10.237 3.413 10.061 1.00 96.62 71 ALA A C 1
ATOM 541 O O . ALA A 1 71 ? -10.858 2.382 9.807 1.00 96.62 71 ALA A O 1
ATOM 542 N N . GLN A 1 72 ? -10.704 4.623 9.750 1.00 95.31 72 GLN A N 1
ATOM 543 C CA . GLN A 1 72 ? -11.995 4.842 9.083 1.00 95.31 72 GLN A CA 1
ATOM 544 C C . GLN A 1 72 ? -11.895 4.764 7.557 1.00 95.31 72 GLN A C 1
ATOM 546 O O . GLN A 1 72 ? -12.884 4.503 6.880 1.00 95.31 72 GLN A O 1
ATOM 551 N N . ALA A 1 73 ? -10.703 4.997 7.014 1.00 95.12 73 ALA A N 1
ATOM 552 C CA . ALA A 1 73 ? -10.407 4.848 5.601 1.00 95.12 73 ALA A CA 1
ATOM 553 C C . ALA A 1 73 ? -8.930 4.501 5.404 1.00 95.12 73 ALA A C 1
ATOM 555 O O . ALA A 1 73 ? -8.095 4.739 6.281 1.00 95.12 73 ALA A O 1
ATOM 556 N N . LEU A 1 74 ? -8.620 3.955 4.232 1.00 96.69 74 LEU A N 1
ATOM 557 C CA . LEU A 1 74 ? -7.273 3.574 3.826 1.00 96.69 74 LEU A CA 1
ATOM 558 C C . LEU A 1 74 ? -6.867 4.351 2.580 1.00 96.69 74 LEU A C 1
ATOM 560 O O . LEU A 1 74 ? -7.683 4.596 1.693 1.00 96.69 74 LEU A O 1
ATOM 564 N N . HIS A 1 75 ? -5.586 4.693 2.500 1.00 97.19 75 HIS A N 1
ATOM 565 C CA . HIS A 1 75 ? -4.978 5.179 1.271 1.00 97.19 75 HIS A CA 1
ATOM 566 C C . HIS A 1 75 ? -4.343 3.994 0.537 1.00 97.19 75 HIS A C 1
ATOM 568 O O . HIS A 1 75 ? -3.329 3.459 0.979 1.00 97.19 75 HIS A O 1
ATOM 574 N N . VAL A 1 76 ? -4.950 3.547 -0.560 1.00 97.06 76 VAL A N 1
ATOM 575 C CA . VAL A 1 76 ? -4.459 2.392 -1.326 1.00 97.06 76 VAL A CA 1
ATOM 576 C C . VAL A 1 76 ? -3.890 2.867 -2.655 1.00 97.06 76 VAL A C 1
ATOM 578 O O . VAL A 1 76 ? -4.552 3.612 -3.379 1.00 97.06 76 VAL A O 1
ATOM 581 N N . VAL A 1 77 ? -2.674 2.427 -2.979 1.00 97.81 77 VAL A N 1
ATOM 582 C CA . VAL A 1 77 ? -1.978 2.779 -4.224 1.00 97.81 77 VAL A CA 1
ATOM 583 C C . VAL A 1 77 ? -1.693 1.515 -5.024 1.00 97.81 77 VAL A C 1
ATOM 585 O O . VAL A 1 77 ? -1.018 0.614 -4.540 1.00 97.81 77 VAL A O 1
ATOM 588 N N . ASP A 1 78 ? -2.165 1.454 -6.268 1.00 98.06 78 ASP A N 1
ATOM 589 C CA . ASP A 1 78 ? -1.783 0.409 -7.224 1.00 98.06 78 ASP A CA 1
ATOM 590 C C . ASP A 1 78 ? -0.472 0.802 -7.917 1.00 98.06 78 ASP A C 1
ATOM 592 O O . ASP A 1 78 ? -0.468 1.587 -8.871 1.00 98.06 78 ASP A O 1
ATOM 596 N N . LEU A 1 79 ? 0.655 0.289 -7.417 1.00 98.25 79 LEU A N 1
ATOM 597 C CA . LEU A 1 79 ? 1.967 0.608 -7.974 1.00 98.25 79 LEU A CA 1
ATOM 598 C C . LEU A 1 79 ? 2.196 -0.061 -9.327 1.00 98.25 79 LEU A C 1
ATOM 600 O O . LEU A 1 79 ? 2.895 0.514 -10.157 1.00 98.25 79 LEU A O 1
ATOM 604 N N . ASP A 1 80 ? 1.611 -1.232 -9.595 1.00 98.00 80 ASP A N 1
ATOM 605 C CA . ASP A 1 80 ? 1.721 -1.831 -10.926 1.00 98.00 80 ASP A CA 1
ATOM 606 C C . ASP A 1 80 ? 1.088 -0.921 -11.970 1.00 98.00 80 ASP A C 1
ATOM 608 O O . ASP A 1 80 ? 1.750 -0.588 -12.950 1.00 98.00 80 ASP A O 1
ATOM 612 N N . ALA A 1 81 ? -0.124 -0.423 -11.723 1.00 97.69 81 ALA A N 1
ATOM 613 C CA . ALA A 1 81 ? -0.747 0.565 -12.598 1.00 97.69 81 ALA A CA 1
ATOM 614 C C . ALA A 1 81 ? 0.056 1.876 -12.676 1.00 97.69 81 ALA A C 1
ATOM 616 O O . ALA A 1 81 ? 0.225 2.423 -13.767 1.00 97.69 81 ALA A O 1
ATOM 617 N N . ALA A 1 82 ? 0.574 2.373 -11.546 1.00 97.19 82 ALA A N 1
ATOM 618 C CA . ALA A 1 82 ? 1.355 3.612 -11.502 1.00 97.19 82 ALA A CA 1
ATOM 619 C C . ALA A 1 82 ? 2.662 3.526 -12.312 1.00 97.19 82 ALA A C 1
ATOM 621 O O . ALA A 1 82 ? 3.080 4.514 -12.913 1.00 97.19 82 ALA A O 1
ATOM 622 N N . PHE A 1 83 ? 3.279 2.344 -12.377 1.00 97.25 83 PHE A N 1
ATOM 623 C CA . PHE A 1 83 ? 4.460 2.073 -13.199 1.00 97.25 83 PHE A CA 1
ATOM 624 C C . PHE A 1 83 ? 4.127 1.649 -14.644 1.00 97.25 83 PHE A C 1
ATOM 626 O O . PHE A 1 83 ? 5.027 1.260 -15.385 1.00 97.25 83 PHE A O 1
ATOM 633 N N . GLY A 1 84 ? 2.859 1.727 -15.068 1.00 97.12 84 GLY A N 1
ATOM 634 C CA . GLY A 1 84 ? 2.423 1.399 -16.433 1.00 97.12 84 GLY A CA 1
ATOM 635 C C . GLY A 1 84 ? 2.133 -0.087 -16.688 1.00 97.12 84 GLY A C 1
ATOM 636 O O . GLY A 1 84 ? 1.961 -0.493 -17.835 1.00 97.12 84 GLY A O 1
ATOM 637 N N . GLY A 1 85 ? 2.083 -0.901 -15.635 1.00 96.44 85 GLY A N 1
ATOM 638 C CA . GLY A 1 85 ? 1.684 -2.305 -15.659 1.00 96.44 85 GLY A CA 1
ATOM 639 C C . GLY A 1 85 ? 0.166 -2.520 -15.602 1.00 96.44 85 GLY A C 1
ATOM 640 O O . GLY A 1 85 ? -0.642 -1.607 -15.790 1.00 96.44 85 GLY A O 1
ATOM 641 N N . ARG A 1 86 ? -0.241 -3.774 -15.359 1.00 96.44 86 ARG A N 1
ATOM 642 C CA . ARG A 1 86 ? -1.662 -4.145 -15.261 1.00 96.44 86 ARG A CA 1
ATOM 643 C C . ARG A 1 86 ? -2.267 -3.657 -13.947 1.00 96.44 86 ARG A C 1
ATOM 645 O O . ARG A 1 86 ? -1.653 -3.793 -12.897 1.00 96.44 86 ARG A O 1
ATOM 652 N N . ARG A 1 87 ? -3.508 -3.171 -14.020 1.00 96.81 87 ARG A N 1
ATOM 653 C CA . ARG A 1 87 ? -4.287 -2.768 -12.844 1.00 96.81 87 ARG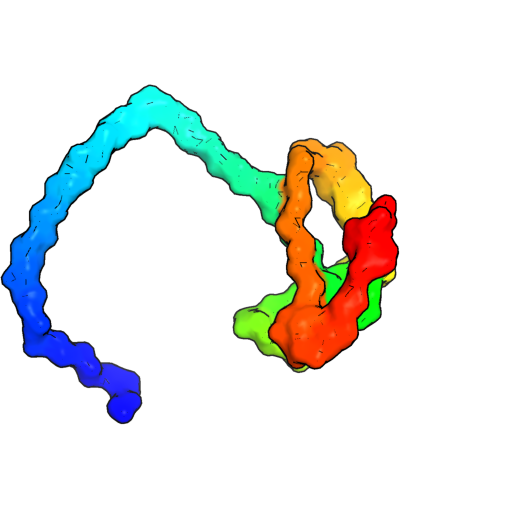 A CA 1
ATOM 654 C C . ARG A 1 87 ? -4.698 -3.976 -12.006 1.00 96.81 87 ARG A C 1
ATOM 656 O O . ARG A 1 87 ? -5.123 -4.992 -12.554 1.00 96.81 87 ARG A O 1
ATOM 663 N N . GLN A 1 88 ? -4.670 -3.818 -10.690 1.00 95.06 88 GLN A N 1
ATOM 664 C CA . GLN A 1 88 ? -5.011 -4.837 -9.697 1.00 95.06 88 GLN A CA 1
ATOM 665 C C . GLN A 1 88 ? -6.469 -4.692 -9.214 1.00 95.06 88 GLN A C 1
ATOM 667 O O . GLN A 1 88 ? -6.748 -4.718 -8.017 1.00 95.06 88 GLN A O 1
ATOM 672 N N . ILE A 1 89 ? -7.418 -4.525 -10.148 1.00 94.12 89 ILE A N 1
ATOM 673 C CA . ILE A 1 89 ? -8.833 -4.219 -9.843 1.00 94.12 89 ILE A CA 1
ATOM 674 C C . ILE A 1 89 ? -9.476 -5.289 -8.955 1.00 94.12 89 ILE A C 1
ATOM 676 O O . ILE A 1 89 ? -10.113 -4.952 -7.962 1.00 94.12 89 ILE A O 1
ATOM 680 N N . ASP A 1 90 ? -9.249 -6.567 -9.261 1.00 93.44 90 ASP A N 1
ATOM 681 C CA . ASP A 1 90 ? -9.833 -7.678 -8.500 1.00 93.44 90 ASP A CA 1
ATOM 682 C C . ASP A 1 90 ? -9.304 -7.763 -7.069 1.00 93.44 90 ASP A C 1
ATOM 684 O O . ASP A 1 90 ? -9.979 -8.307 -6.203 1.00 93.44 90 ASP A O 1
ATOM 688 N N . LEU A 1 91 ? -8.088 -7.277 -6.812 1.00 90.69 91 LEU A N 1
ATOM 689 C CA . LEU A 1 91 ? -7.523 -7.233 -5.466 1.00 90.69 91 LEU A CA 1
ATOM 690 C C . LEU A 1 91 ? -8.113 -6.069 -4.667 1.00 90.69 91 LEU A C 1
ATOM 692 O O . LEU A 1 91 ? -8.401 -6.226 -3.487 1.00 90.69 91 LEU A O 1
ATOM 696 N N . ILE A 1 92 ? -8.298 -4.919 -5.316 1.00 88.38 92 ILE A N 1
ATOM 697 C CA . ILE A 1 92 ? -8.821 -3.696 -4.694 1.00 88.38 92 ILE A CA 1
ATOM 698 C C . ILE A 1 92 ? -10.331 -3.798 -4.429 1.00 88.38 92 ILE A C 1
ATOM 700 O O . ILE A 1 92 ? -10.823 -3.197 -3.481 1.00 88.38 92 ILE A O 1
ATOM 704 N N . GLY A 1 93 ? -11.070 -4.544 -5.253 1.00 83.81 93 GLY A N 1
ATOM 705 C CA . GLY A 1 93 ? -12.522 -4.706 -5.129 1.00 83.81 93 GLY A CA 1
ATOM 706 C C . GLY A 1 93 ? -12.999 -5.761 -4.120 1.00 83.81 93 GLY A C 1
ATOM 707 O O . GLY A 1 93 ? -14.201 -6.014 -4.075 1.00 83.81 93 GLY A O 1
ATOM 708 N N . ARG A 1 94 ? -12.095 -6.404 -3.370 1.00 74.56 94 ARG A N 1
ATOM 709 C CA . ARG A 1 94 ? -12.398 -7.434 -2.354 1.00 74.56 94 ARG A CA 1
ATOM 710 C C . ARG A 1 94 ? -12.583 -6.830 -0.969 1.00 74.56 94 ARG A C 1
ATOM 712 O O . ARG A 1 94 ? -13.429 -7.374 -0.228 1.00 74.56 94 ARG A O 1
#